Protein AF-A0A382R2P2-F1 (afdb_monomer_lite)

InterPro domains:
  IPR002078 RNA polymerase sigma factor 54 interaction domain [PF00158] (1-35)
  IPR002078 RNA polymerase sigma factor 54 interaction domain [PS50045] (1-98)
  IPR025944 Sigma-54 interaction domain, conserved site [PS00688] (82-91)
  IPR027417 P-loop containing nucleoside triphosphate hydrolase [G3DSA:3.40.50.300] (1-39)
  IPR027417 P-loop containing nucleoside triphosphate hydrolase [SSF52540] (1-102)
  IPR058031 NorR-like, AAA+ ATPase lid domain [PF25601] (41-103)

Organism: NCBI:txid408172

Foldseek 3Di:
DDDDDDDDDPDDVVVCVVVVNDDPVVCVVHVPDDDDDDFCLVVLVCLVVLLQVLQCVLCVVVVADRADDDPVNSVVSSPDRPPVGSVVSNVLSNVLNVVDPRPHSDDDPPPSPDDDDDDDDDDDDDDDDDDD

Secondary structure (DSSP, 8-state):
---------SS-HHHHHHTTSS-HHHHHHHTTS------GGG-GGGHHHHHHHHHHHHHHHTTSPPPPPPHHHHHHHHH---TTHHHHHHHHHHHHHHT--SS-S-S-TTSS-----S--------------

Sequence (132 aa):
VDVRVVAATNVDLESRIGAGDFRQDLYFRLARFTVNIPPIRERKGDIPLLARHYLQMFAAEMGREAPQLGSEILQELSTYSFPGNVRELKNIIERALIESDGRSTCTSSRRCRRRPTSRLRAPRALLRPTFR

Radius of gyration: 21.39 Å; chains: 1; bounding box: 56×33×63 Å

pLDDT: mean 75.87, std 21.93, range [27.72, 93.44]

Structure (mmCIF, N/CA/C/O backbone):
data_AF-A0A382R2P2-F1
#
_entry.id   AF-A0A382R2P2-F1
#
loop_
_atom_site.group_PDB
_atom_site.id
_atom_site.type_symbol
_atom_site.label_atom_id
_atom_site.label_alt_id
_atom_site.label_comp_id
_atom_site.label_asym_id
_atom_site.label_entity_id
_atom_site.label_seq_id
_atom_site.pdbx_PDB_ins_code
_atom_site.Cartn_x
_atom_site.Cartn_y
_atom_site.Cartn_z
_atom_site.occupancy
_atom_site.B_iso_or_equiv
_atom_site.auth_seq_id
_atom_site.auth_comp_id
_atom_site.auth_asym_id
_atom_site.auth_atom_id
_atom_site.pdbx_PDB_model_num
ATOM 1 N N . VAL A 1 1 ? -34.062 -8.745 -2.149 1.00 67.19 1 VAL A N 1
ATOM 2 C CA . VAL A 1 1 ? -32.758 -8.339 -2.720 1.00 67.19 1 VAL A CA 1
ATOM 3 C C . VAL A 1 1 ? -31.726 -8.532 -1.631 1.00 67.19 1 VAL A C 1
ATOM 5 O O . VAL A 1 1 ? -31.953 -8.031 -0.538 1.00 67.19 1 VAL A O 1
ATOM 8 N N . ASP A 1 2 ? -30.683 -9.309 -1.897 1.00 88.62 2 ASP A N 1
ATOM 9 C CA . ASP A 1 2 ? -29.600 -9.584 -0.949 1.00 88.62 2 ASP A CA 1
ATOM 10 C C . ASP A 1 2 ? -28.393 -8.704 -1.306 1.00 88.62 2 ASP A C 1
ATOM 12 O O . ASP A 1 2 ? -28.011 -8.634 -2.476 1.00 88.62 2 ASP A O 1
ATOM 16 N N . VAL A 1 3 ? -27.859 -7.961 -0.334 1.00 92.75 3 VAL A N 1
ATOM 17 C CA . VAL A 1 3 ? -26.815 -6.948 -0.555 1.00 92.75 3 VAL A CA 1
ATOM 18 C C . VAL A 1 3 ? -25.735 -7.075 0.509 1.00 92.75 3 VAL A C 1
ATOM 20 O O . VAL A 1 3 ? -26.008 -6.999 1.706 1.00 92.75 3 VAL A O 1
ATOM 23 N N . ARG A 1 4 ? -24.479 -7.176 0.064 1.00 91.06 4 ARG A N 1
ATOM 24 C CA . ARG A 1 4 ? -23.296 -7.132 0.927 1.00 91.06 4 ARG A CA 1
ATOM 25 C C . ARG A 1 4 ? -22.646 -5.754 0.860 1.00 91.06 4 ARG A C 1
ATOM 27 O O . ARG A 1 4 ? -22.287 -5.289 -0.218 1.00 91.06 4 ARG A O 1
ATOM 34 N N . VAL A 1 5 ? -22.460 -5.124 2.018 1.00 89.31 5 VAL A N 1
ATOM 35 C CA . VAL A 1 5 ? -21.833 -3.799 2.138 1.00 89.31 5 VAL A CA 1
ATOM 36 C C . VAL A 1 5 ? -20.380 -3.951 2.586 1.00 89.31 5 VAL A C 1
ATOM 38 O O . VAL A 1 5 ? -20.095 -4.676 3.537 1.00 89.31 5 VAL A O 1
ATOM 41 N N . VAL A 1 6 ? -19.464 -3.256 1.908 1.00 91.75 6 VAL A N 1
ATOM 42 C CA . VAL A 1 6 ? -18.049 -3.129 2.289 1.00 91.75 6 VAL A CA 1
ATOM 43 C C . VAL A 1 6 ? -17.706 -1.642 2.321 1.00 91.75 6 VAL A C 1
ATOM 45 O O . VAL A 1 6 ? -17.977 -0.930 1.358 1.00 91.75 6 VAL A O 1
ATOM 48 N N . ALA A 1 7 ? -17.120 -1.177 3.424 1.00 91.50 7 ALA A N 1
ATOM 49 C CA . ALA A 1 7 ? -16.695 0.208 3.611 1.00 91.50 7 ALA A CA 1
ATOM 50 C C . ALA A 1 7 ? -15.197 0.261 3.940 1.00 91.50 7 ALA A C 1
ATOM 52 O O . ALA A 1 7 ? -14.660 -0.656 4.560 1.00 91.50 7 ALA A O 1
ATOM 53 N N . ALA A 1 8 ? -14.524 1.336 3.533 1.00 92.31 8 ALA A N 1
ATOM 54 C CA . ALA A 1 8 ? -13.118 1.585 3.834 1.00 92.31 8 ALA A CA 1
ATOM 55 C C . ALA A 1 8 ? -12.915 3.070 4.150 1.00 92.31 8 ALA A C 1
ATOM 57 O O . ALA A 1 8 ? -13.509 3.932 3.504 1.00 92.31 8 ALA A O 1
ATOM 58 N N . THR A 1 9 ? -12.066 3.364 5.130 1.00 90.56 9 THR A N 1
ATOM 59 C CA . THR A 1 9 ? -11.738 4.725 5.569 1.00 90.56 9 THR A CA 1
ATOM 60 C C . THR A 1 9 ? -10.240 4.832 5.836 1.00 90.56 9 THR A C 1
ATOM 62 O O . THR A 1 9 ? -9.610 3.869 6.267 1.00 90.56 9 THR A O 1
ATOM 65 N N . ASN A 1 10 ? -9.662 6.000 5.563 1.00 88.94 10 ASN A N 1
ATOM 66 C CA . ASN A 1 10 ? -8.304 6.368 5.976 1.00 88.94 10 ASN A CA 1
ATOM 67 C C . ASN A 1 10 ? -8.293 7.292 7.205 1.00 88.94 10 ASN A C 1
ATOM 69 O O . ASN A 1 10 ? -7.219 7.636 7.692 1.00 88.94 10 ASN A O 1
ATOM 73 N N . VAL A 1 11 ? -9.467 7.738 7.654 1.00 86.88 11 VAL A N 1
ATOM 74 C CA . VAL A 1 11 ? -9.642 8.607 8.817 1.00 86.88 11 VAL A CA 1
ATOM 75 C C . VAL A 1 11 ? -10.104 7.758 9.990 1.00 86.88 11 VAL A C 1
ATOM 77 O O . VAL A 1 11 ? -10.922 6.851 9.812 1.00 86.88 11 VAL A O 1
ATOM 80 N N . ASP A 1 12 ? -9.608 8.088 11.178 1.00 88.69 12 ASP A N 1
ATOM 81 C CA . ASP A 1 12 ? -10.113 7.528 12.424 1.00 88.69 12 ASP A CA 1
ATOM 82 C C . ASP A 1 12 ? -11.567 7.971 12.660 1.00 88.69 12 ASP A C 1
ATOM 84 O O . ASP A 1 12 ? -11.853 9.153 12.880 1.00 88.69 12 ASP A O 1
ATOM 88 N N . LEU A 1 13 ? -12.492 7.015 12.564 1.00 89.44 13 LEU A N 1
ATOM 89 C CA . LEU A 1 13 ? -13.919 7.272 12.726 1.00 89.44 13 LEU A CA 1
ATOM 90 C C . LEU A 1 13 ? -14.292 7.516 14.187 1.00 89.44 13 LEU A C 1
ATOM 92 O O . LEU A 1 13 ? -15.231 8.266 14.429 1.00 89.44 13 LEU A O 1
ATOM 96 N N . GLU A 1 14 ? -13.566 6.954 15.154 1.00 87.19 14 GLU A N 1
ATOM 97 C CA . GLU A 1 14 ? -13.881 7.134 16.576 1.00 87.19 14 GLU A CA 1
ATOM 98 C C . GLU A 1 14 ? -13.646 8.584 17.002 1.00 87.19 14 GLU A C 1
ATOM 100 O O . GLU A 1 14 ? -14.535 9.217 17.578 1.00 87.19 14 GLU A O 1
ATOM 105 N N . SER A 1 15 ? -12.509 9.162 16.601 1.00 90.56 15 SER A N 1
ATOM 106 C CA . SER A 1 15 ? -12.240 10.592 16.777 1.00 90.56 15 SER A CA 1
ATOM 107 C C . SER A 1 15 ? -13.299 11.477 16.101 1.00 90.56 15 SER A C 1
ATOM 109 O O . SER A 1 15 ? -13.745 12.468 16.685 1.00 90.56 15 SER A O 1
ATOM 111 N N . ARG A 1 16 ? -13.764 11.107 14.899 1.00 89.31 16 ARG A N 1
ATOM 112 C CA . ARG A 1 16 ? -14.797 11.864 14.165 1.00 89.31 16 ARG A CA 1
ATOM 113 C C . ARG A 1 16 ? -16.182 11.777 14.798 1.00 89.31 16 ARG A C 1
ATOM 115 O O . ARG A 1 16 ? -16.930 12.748 14.728 1.00 89.31 16 ARG A O 1
ATOM 122 N N . ILE A 1 17 ? -16.517 10.657 15.436 1.00 91.12 17 ILE A N 1
ATOM 123 C CA . ILE A 1 17 ? -17.746 10.527 16.232 1.00 91.12 17 ILE A CA 1
ATOM 124 C C . ILE A 1 17 ? -17.671 11.455 17.445 1.00 91.12 17 ILE A C 1
ATOM 126 O O . ILE A 1 17 ? -18.626 12.179 17.710 1.00 91.12 17 ILE A O 1
ATOM 130 N N . GLY A 1 18 ? -16.523 11.494 18.134 1.00 89.50 18 GLY A N 1
ATOM 131 C CA . GLY A 1 18 ? -16.297 12.406 19.260 1.00 89.50 18 GLY A CA 1
ATOM 132 C C . GLY A 1 18 ? -16.413 13.889 18.882 1.00 89.50 18 GLY A C 1
ATOM 133 O O . GLY A 1 18 ? -16.881 14.690 19.684 1.00 89.50 18 GLY A O 1
ATOM 134 N N . ALA A 1 19 ? -16.046 14.245 17.648 1.00 92.44 19 ALA A N 1
ATOM 135 C CA . ALA A 1 19 ? -16.190 15.596 17.102 1.00 92.44 19 ALA A CA 1
ATOM 136 C C . ALA A 1 19 ? -17.608 15.928 16.584 1.00 92.44 19 ALA A C 1
ATOM 138 O O . ALA A 1 19 ? -17.864 17.073 16.224 1.00 92.44 19 ALA A O 1
ATOM 139 N N . GLY A 1 20 ? -18.524 14.953 16.520 1.00 89.62 20 GLY A N 1
ATOM 140 C CA . GLY A 1 20 ? -19.867 15.126 15.949 1.00 89.62 20 GLY A CA 1
ATOM 141 C C . GLY A 1 20 ? -19.926 15.107 14.413 1.00 89.62 20 GLY A C 1
ATOM 142 O O . GLY A 1 20 ? -21.008 15.231 13.843 1.00 89.62 20 GLY A O 1
ATOM 143 N N . ASP A 1 21 ? -18.791 14.896 13.740 1.00 91.31 21 ASP A N 1
ATOM 144 C CA . ASP A 1 21 ? -18.674 14.844 12.275 1.00 91.31 21 ASP A CA 1
ATOM 145 C C . ASP A 1 21 ? -19.182 13.520 11.682 1.00 91.31 21 ASP A C 1
ATOM 147 O O . ASP A 1 21 ? -19.382 13.406 10.469 1.00 91.31 21 ASP A O 1
ATOM 151 N N . PHE A 1 22 ? -19.346 12.486 12.513 1.00 90.50 22 PHE A N 1
ATOM 152 C CA . PHE A 1 22 ? -19.764 11.164 12.064 1.00 90.50 22 PHE A CA 1
ATOM 153 C C . PHE A 1 22 ? -20.854 10.561 12.940 1.00 90.50 22 PHE A C 1
ATOM 155 O O . PHE A 1 22 ? -20.831 10.627 14.168 1.00 90.50 22 PHE A O 1
ATOM 162 N N . ARG A 1 23 ? -21.816 9.917 12.276 1.00 93.06 23 ARG A N 1
ATOM 163 C CA . ARG A 1 23 ? -22.961 9.293 12.927 1.00 93.06 23 ARG A CA 1
ATOM 164 C C . ARG A 1 23 ? -22.565 8.001 13.637 1.00 93.06 23 ARG A C 1
ATOM 166 O O . ARG A 1 23 ? -22.147 7.025 13.012 1.00 93.06 23 ARG A O 1
ATOM 173 N N . GLN A 1 24 ? -22.780 7.984 14.947 1.00 90.69 24 GLN A N 1
ATOM 174 C CA . GLN A 1 24 ? -22.454 6.852 15.810 1.00 90.69 24 GLN A CA 1
ATOM 175 C C . GLN A 1 24 ? -23.251 5.579 15.462 1.00 90.69 24 GLN A C 1
ATOM 177 O O . GLN A 1 24 ? -22.706 4.477 15.481 1.00 90.69 24 GLN A O 1
ATOM 182 N N . ASP A 1 25 ? -24.526 5.715 15.089 1.00 91.75 25 ASP A N 1
ATOM 183 C CA . ASP A 1 25 ? -25.388 4.583 14.727 1.00 91.75 25 ASP A CA 1
ATOM 184 C C . ASP A 1 25 ? -24.906 3.848 13.466 1.00 91.75 25 ASP A C 1
ATOM 186 O O . ASP A 1 25 ? -24.964 2.618 13.393 1.00 91.75 25 ASP A O 1
ATOM 190 N N . LEU A 1 26 ? -24.382 4.590 12.488 1.00 90.19 26 LEU A N 1
ATOM 191 C CA . LEU A 1 26 ? -23.787 4.031 11.280 1.00 90.19 26 LEU A CA 1
ATOM 192 C C . LEU A 1 26 ? -22.462 3.326 11.581 1.00 90.19 26 LEU A C 1
ATOM 194 O O . LEU A 1 26 ? -22.232 2.231 11.063 1.00 90.19 26 LEU A O 1
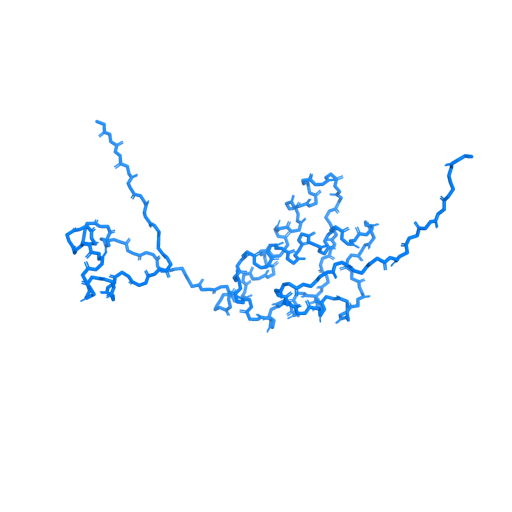ATOM 198 N N . TYR A 1 27 ? -21.619 3.915 12.436 1.00 89.94 27 TYR A N 1
ATOM 199 C CA . TYR A 1 27 ? -20.349 3.309 12.841 1.00 89.94 27 TYR A CA 1
ATOM 200 C C . TYR A 1 27 ? -20.560 1.912 13.419 1.00 89.94 27 TYR A C 1
ATOM 202 O O . TYR A 1 27 ? -19.979 0.956 12.918 1.00 89.94 27 TYR A O 1
ATOM 210 N N . PHE A 1 28 ? -21.466 1.760 14.387 1.00 89.44 28 PHE A N 1
ATOM 211 C CA . PHE A 1 28 ? -21.709 0.463 15.024 1.00 89.44 28 PHE A CA 1
ATOM 212 C C . PHE A 1 28 ? -22.305 -0.594 14.084 1.00 89.44 28 PHE A C 1
ATOM 214 O O . PHE A 1 28 ? -22.122 -1.790 14.312 1.00 89.44 28 PHE A O 1
ATOM 221 N N . ARG A 1 29 ? -22.990 -0.188 13.006 1.00 90.44 29 ARG A N 1
ATOM 222 C CA . ARG A 1 29 ? -23.475 -1.123 11.976 1.00 90.44 29 ARG A CA 1
ATOM 223 C C . ARG A 1 29 ? -22.360 -1.585 11.041 1.00 90.44 29 ARG A C 1
ATOM 225 O O . ARG A 1 29 ? -22.367 -2.742 10.629 1.00 90.44 29 ARG A O 1
ATOM 232 N N . LEU A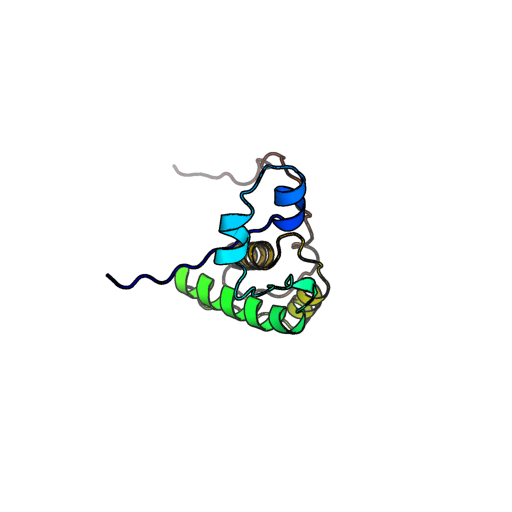 1 30 ? -21.426 -0.695 10.704 1.00 88.88 30 LEU A N 1
ATOM 233 C CA . LEU A 1 30 ? -20.309 -0.990 9.802 1.00 88.88 30 LEU A CA 1
ATOM 234 C C . LEU A 1 30 ? -19.157 -1.711 10.515 1.00 88.88 30 LEU A C 1
ATOM 236 O O . LEU A 1 30 ? -18.610 -2.671 9.981 1.00 88.88 30 LEU A O 1
ATOM 240 N N . ALA A 1 31 ? -18.819 -1.292 11.733 1.00 85.06 31 ALA A N 1
ATOM 241 C CA . ALA A 1 31 ? -17.660 -1.754 12.499 1.00 85.06 31 ALA A CA 1
ATOM 242 C C . ALA A 1 31 ? -17.859 -3.125 13.173 1.00 85.06 31 ALA A C 1
ATOM 244 O O . ALA A 1 31 ? -17.124 -3.485 14.089 1.00 85.06 31 ALA A O 1
ATOM 245 N N . ARG A 1 32 ? -18.843 -3.922 12.729 1.00 85.62 32 ARG A N 1
ATOM 246 C CA . ARG A 1 32 ? -19.078 -5.272 13.270 1.00 85.62 32 ARG A CA 1
ATOM 247 C C . ARG A 1 32 ? -17.902 -6.214 13.002 1.00 85.62 32 ARG A C 1
ATOM 249 O O . ARG A 1 32 ? -17.667 -7.133 13.780 1.00 85.62 32 ARG A O 1
ATOM 256 N N . PHE A 1 33 ? -17.180 -5.992 11.906 1.00 87.06 33 PHE A N 1
ATOM 257 C CA . PHE A 1 33 ? -15.937 -6.687 11.598 1.00 87.06 33 PHE A CA 1
ATOM 258 C C . PHE A 1 33 ? -14.972 -5.728 10.902 1.00 87.06 33 PHE A C 1
ATOM 260 O O . PHE A 1 33 ? -15.167 -5.371 9.740 1.00 87.06 33 PHE A O 1
ATOM 267 N N . THR A 1 34 ? -13.932 -5.312 11.622 1.00 88.00 34 THR A N 1
ATOM 268 C CA . THR A 1 34 ? -12.934 -4.364 11.122 1.00 88.00 34 THR A CA 1
ATOM 269 C C . THR A 1 34 ? -11.663 -5.106 10.736 1.00 88.00 34 THR A C 1
ATOM 271 O O . THR A 1 34 ? -11.075 -5.816 11.549 1.00 88.00 34 THR A O 1
ATOM 274 N N . VAL A 1 35 ? -11.214 -4.914 9.496 1.00 91.06 35 VAL A N 1
ATOM 275 C CA . VAL A 1 35 ? -9.918 -5.414 9.025 1.00 91.06 35 VAL A CA 1
ATOM 276 C C . VAL A 1 35 ? -8.944 -4.248 8.997 1.00 91.06 35 VAL A C 1
ATOM 278 O O . VAL A 1 35 ? -9.063 -3.359 8.155 1.00 91.06 35 VAL A O 1
ATOM 281 N N . ASN A 1 36 ? -7.978 -4.252 9.915 1.00 89.31 36 ASN A N 1
ATOM 282 C CA . ASN A 1 36 ? -6.912 -3.261 9.898 1.00 89.31 36 ASN A CA 1
ATOM 283 C C . ASN A 1 36 ? -5.850 -3.656 8.865 1.00 89.31 36 ASN A C 1
ATOM 285 O O . ASN A 1 36 ? -5.304 -4.760 8.918 1.00 89.31 36 ASN A O 1
ATOM 289 N N . ILE A 1 37 ? -5.557 -2.758 7.926 1.00 89.75 37 ILE A N 1
ATOM 290 C CA . ILE A 1 37 ? -4.557 -2.990 6.882 1.00 89.75 37 ILE A CA 1
ATOM 291 C C . ILE A 1 37 ? -3.282 -2.248 7.289 1.00 89.75 37 ILE A C 1
ATOM 293 O O . ILE A 1 37 ? -3.252 -1.018 7.196 1.00 89.75 37 ILE A O 1
ATOM 297 N N . PRO A 1 38 ? -2.222 -2.956 7.722 1.00 89.69 38 PRO A N 1
ATOM 298 C CA . PRO A 1 38 ? -0.981 -2.299 8.095 1.00 89.69 38 PRO A CA 1
ATOM 299 C C . PRO A 1 38 ? -0.302 -1.687 6.859 1.00 89.69 38 PRO A C 1
ATOM 301 O O . PRO A 1 38 ? -0.420 -2.216 5.744 1.00 89.69 38 PRO A O 1
ATOM 304 N N . PRO A 1 39 ? 0.442 -0.584 7.036 1.00 90.31 39 PRO A N 1
ATOM 305 C CA . PRO A 1 39 ? 1.236 0.003 5.970 1.00 90.31 39 PRO A CA 1
ATOM 306 C C . PRO A 1 39 ? 2.324 -0.967 5.490 1.00 90.31 39 PRO A C 1
ATOM 308 O O . PRO A 1 39 ? 2.825 -1.809 6.237 1.00 90.31 39 PRO A O 1
ATOM 311 N N . ILE A 1 40 ? 2.762 -0.807 4.240 1.00 89.81 40 ILE A N 1
ATOM 312 C CA . ILE A 1 40 ? 3.735 -1.724 3.615 1.00 89.81 40 ILE A CA 1
ATOM 313 C C . ILE A 1 40 ? 5.082 -1.754 4.361 1.00 89.81 40 ILE A C 1
ATOM 315 O O . ILE A 1 40 ? 5.780 -2.763 4.362 1.00 89.81 40 ILE A O 1
ATOM 319 N N . ARG A 1 41 ? 5.423 -0.668 5.066 1.00 85.12 41 ARG A N 1
ATOM 320 C CA . ARG A 1 41 ? 6.638 -0.547 5.887 1.00 85.12 41 ARG A CA 1
ATOM 321 C C . ARG A 1 41 ? 6.691 -1.522 7.069 1.00 85.12 41 ARG A C 1
ATOM 323 O O . ARG A 1 41 ? 7.782 -1.854 7.521 1.00 85.12 41 ARG A O 1
ATOM 330 N N . GLU A 1 42 ? 5.533 -1.952 7.569 1.00 88.75 42 GLU A N 1
ATOM 331 C CA . GLU A 1 42 ? 5.408 -2.964 8.630 1.00 88.75 42 GLU A CA 1
ATOM 332 C C . GLU A 1 42 ? 5.439 -4.383 8.042 1.00 88.75 42 GLU A C 1
ATOM 334 O O . GLU A 1 42 ? 5.726 -5.349 8.741 1.00 88.75 42 GLU A O 1
ATOM 339 N N . ARG A 1 43 ? 5.234 -4.502 6.724 1.00 89.56 43 ARG A N 1
ATOM 340 C CA . ARG A 1 43 ? 5.201 -5.747 5.952 1.00 89.56 43 ARG A CA 1
ATOM 341 C C . ARG A 1 43 ? 6.350 -5.820 4.945 1.00 89.56 43 ARG A C 1
ATOM 343 O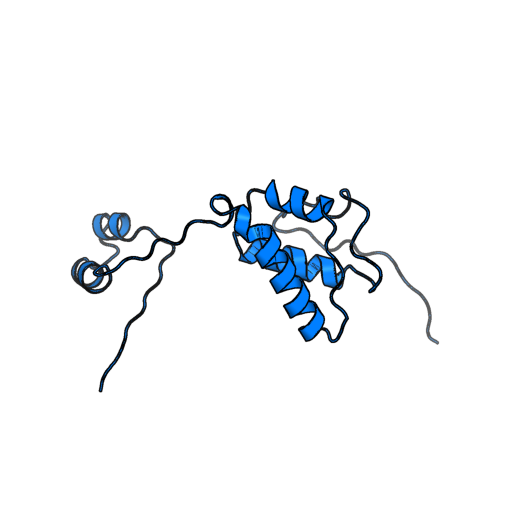 O . ARG A 1 43 ? 6.156 -6.064 3.755 1.00 89.56 43 ARG A O 1
ATOM 350 N N . LYS A 1 44 ? 7.583 -5.618 5.421 1.00 84.06 44 LYS A N 1
ATOM 351 C CA . LYS A 1 44 ? 8.766 -5.542 4.543 1.00 84.06 44 LYS A CA 1
ATOM 352 C C . LYS A 1 44 ? 8.999 -6.799 3.699 1.00 84.06 44 LYS A C 1
ATOM 354 O O . LYS A 1 44 ? 9.503 -6.688 2.587 1.00 84.06 44 LYS A O 1
ATOM 359 N N . GLY A 1 45 ? 8.595 -7.970 4.198 1.00 87.12 45 GLY A N 1
ATOM 360 C CA . GLY A 1 45 ? 8.691 -9.238 3.466 1.00 87.12 45 GLY A CA 1
ATOM 361 C C . GLY A 1 45 ? 7.865 -9.282 2.176 1.00 87.12 45 GLY A C 1
ATOM 362 O O . GLY A 1 45 ? 8.216 -10.019 1.260 1.00 87.12 45 GLY A O 1
ATOM 363 N N . ASP A 1 46 ? 6.828 -8.449 2.059 1.00 90.88 46 ASP A N 1
ATOM 364 C CA . ASP A 1 46 ? 5.965 -8.410 0.876 1.00 90.88 46 ASP A CA 1
ATOM 365 C C . ASP A 1 46 ? 6.494 -7.480 -0.222 1.00 90.88 46 ASP A C 1
ATOM 367 O O . ASP A 1 46 ? 6.078 -7.589 -1.375 1.00 90.88 46 ASP A O 1
ATOM 371 N N . ILE A 1 47 ? 7.434 -6.581 0.099 1.00 90.69 47 ILE A N 1
ATOM 372 C CA . ILE A 1 47 ? 7.976 -5.598 -0.852 1.00 90.69 47 ILE A CA 1
ATOM 373 C C . ILE A 1 47 ? 8.601 -6.287 -2.077 1.00 90.69 47 ILE A C 1
ATOM 375 O O . ILE A 1 47 ? 8.246 -5.905 -3.195 1.00 90.69 47 ILE A O 1
ATOM 379 N N . PRO A 1 48 ? 9.469 -7.314 -1.940 1.00 90.50 48 PRO A N 1
ATOM 380 C CA . PRO A 1 48 ? 10.058 -7.978 -3.101 1.00 90.50 48 PRO A CA 1
ATOM 381 C C . PRO A 1 48 ? 9.024 -8.693 -3.973 1.00 90.50 48 PRO A C 1
ATOM 383 O O . PRO A 1 48 ? 9.142 -8.685 -5.198 1.00 90.50 48 PRO A O 1
ATOM 386 N N . LEU A 1 49 ? 8.006 -9.296 -3.351 1.00 91.44 49 LEU A N 1
ATOM 387 C CA . LEU A 1 49 ? 6.936 -10.000 -4.055 1.00 91.44 49 LEU A CA 1
ATOM 388 C C . LEU A 1 49 ? 6.084 -9.015 -4.865 1.00 91.44 49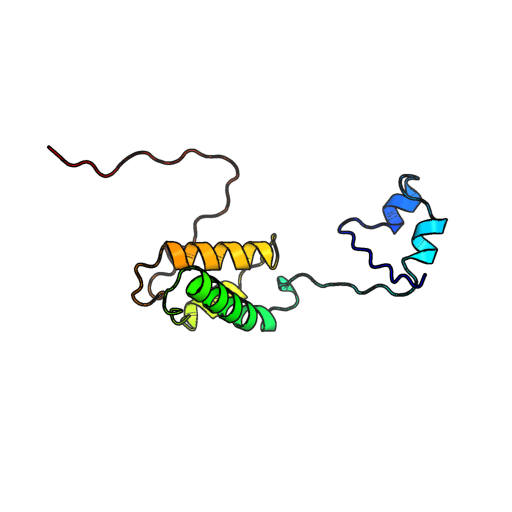 LEU A C 1
ATOM 390 O O . LEU A 1 49 ? 5.868 -9.213 -6.060 1.00 91.44 49 LEU A O 1
ATOM 394 N N . LEU A 1 50 ? 5.668 -7.916 -4.231 1.00 92.69 50 LEU A N 1
ATOM 395 C CA . LEU A 1 50 ? 4.889 -6.856 -4.868 1.00 92.69 50 LEU A CA 1
ATOM 396 C C . LEU A 1 50 ? 5.674 -6.167 -5.987 1.00 92.69 50 LEU A C 1
ATOM 398 O O . LEU A 1 50 ? 5.123 -5.931 -7.058 1.00 92.69 50 LEU A O 1
ATOM 402 N N . ALA A 1 51 ? 6.963 -5.889 -5.779 1.00 91.00 51 ALA A N 1
ATOM 403 C CA . ALA A 1 51 ? 7.812 -5.269 -6.793 1.00 91.00 51 ALA A CA 1
ATOM 404 C C . ALA A 1 51 ? 7.914 -6.134 -8.059 1.00 91.00 51 ALA A C 1
ATOM 406 O O . ALA A 1 51 ? 7.748 -5.626 -9.167 1.00 91.00 51 ALA A O 1
ATOM 407 N N . ARG A 1 52 ? 8.127 -7.448 -7.898 1.00 90.62 52 ARG A N 1
ATOM 408 C CA . ARG A 1 52 ? 8.159 -8.402 -9.020 1.00 90.62 52 ARG A CA 1
ATOM 409 C C . ARG A 1 52 ? 6.811 -8.486 -9.730 1.00 90.62 52 ARG A C 1
ATOM 411 O O . ARG A 1 52 ? 6.775 -8.463 -10.956 1.00 90.62 52 ARG A O 1
ATOM 418 N N . HIS A 1 53 ? 5.719 -8.544 -8.967 1.00 93.44 53 HIS A N 1
ATOM 419 C CA . HIS A 1 53 ? 4.371 -8.607 -9.523 1.00 93.44 53 HIS A CA 1
ATOM 420 C C . HIS A 1 53 ? 4.035 -7.366 -10.361 1.00 93.44 53 HIS A C 1
ATOM 422 O O . HIS A 1 53 ? 3.599 -7.500 -11.501 1.00 93.44 53 HIS A O 1
ATOM 428 N N . TYR A 1 54 ? 4.291 -6.161 -9.839 1.00 92.81 54 TYR A N 1
ATOM 429 C CA . TYR A 1 54 ? 4.044 -4.927 -10.588 1.00 92.81 54 TYR A CA 1
ATOM 430 C C . TYR A 1 54 ? 4.919 -4.818 -11.828 1.00 92.81 54 TYR A C 1
ATOM 432 O O . TYR A 1 54 ? 4.437 -4.401 -12.874 1.00 92.81 54 TYR A O 1
ATOM 440 N N . LEU A 1 55 ? 6.180 -5.236 -11.744 1.00 90.69 55 LEU A N 1
ATOM 441 C CA . LEU A 1 55 ? 7.066 -5.215 -12.900 1.00 90.69 55 LEU A CA 1
ATOM 442 C C . LEU A 1 55 ? 6.551 -6.111 -14.032 1.00 90.69 55 LEU A C 1
ATOM 444 O O . LEU A 1 55 ? 6.536 -5.690 -15.183 1.00 90.69 55 LEU A O 1
ATOM 448 N N . GLN A 1 56 ? 6.097 -7.322 -13.700 1.00 91.38 56 GLN A N 1
ATOM 449 C CA . GLN A 1 56 ? 5.498 -8.242 -14.668 1.00 91.38 56 GLN A CA 1
ATOM 450 C C . GLN A 1 56 ? 4.200 -7.688 -15.258 1.00 91.38 56 GLN A C 1
ATOM 452 O O . GLN A 1 56 ? 4.022 -7.726 -16.472 1.00 91.38 56 GLN A O 1
ATOM 457 N N . MET A 1 57 ? 3.323 -7.143 -14.409 1.00 93.25 57 MET A N 1
ATOM 458 C CA . MET A 1 57 ? 2.066 -6.518 -14.824 1.00 93.25 57 MET A CA 1
ATOM 459 C C . MET A 1 57 ? 2.316 -5.393 -15.833 1.00 93.25 57 MET A C 1
ATOM 461 O O . MET A 1 57 ? 1.768 -5.417 -16.929 1.00 93.25 57 MET A O 1
ATOM 465 N N . PHE A 1 58 ? 3.204 -4.454 -15.508 1.00 91.62 58 PHE A N 1
ATOM 466 C CA . PHE A 1 58 ? 3.488 -3.315 -16.376 1.00 91.62 58 PHE A CA 1
ATOM 467 C C . PHE A 1 58 ? 4.250 -3.687 -17.646 1.00 91.62 58 PHE A C 1
ATOM 469 O O . PHE A 1 58 ? 4.013 -3.096 -18.697 1.00 91.62 58 PHE A O 1
ATOM 476 N N . ALA A 1 59 ? 5.158 -4.662 -17.579 1.00 88.94 59 ALA A N 1
ATOM 477 C CA . ALA A 1 59 ? 5.849 -5.151 -18.768 1.00 88.94 59 ALA A CA 1
ATOM 478 C C . ALA A 1 59 ? 4.859 -5.782 -19.753 1.00 88.94 59 ALA A C 1
ATOM 480 O O . ALA A 1 59 ? 4.903 -5.461 -20.941 1.00 88.94 59 ALA A O 1
ATOM 481 N N . ALA A 1 60 ? 3.910 -6.578 -19.250 1.00 90.94 60 ALA A N 1
ATOM 482 C CA . ALA A 1 60 ? 2.830 -7.133 -20.057 1.00 90.94 60 ALA A CA 1
ATOM 483 C C . ALA A 1 60 ? 1.932 -6.035 -20.655 1.00 90.94 60 ALA A C 1
ATOM 485 O O . ALA A 1 60 ? 1.654 -6.070 -21.851 1.00 90.94 60 ALA A O 1
ATOM 486 N N . GLU A 1 61 ? 1.540 -5.027 -19.866 1.00 91.00 61 GLU A N 1
ATOM 487 C CA . GLU A 1 61 ? 0.749 -3.879 -20.344 1.00 91.00 61 GLU A CA 1
ATOM 488 C C . GLU A 1 61 ? 1.470 -3.071 -21.439 1.00 91.00 61 GLU A C 1
ATOM 490 O O . GLU A 1 61 ? 0.829 -2.567 -22.359 1.00 91.00 61 GLU A O 1
ATOM 495 N N . MET A 1 62 ? 2.803 -2.980 -21.383 1.00 87.94 62 MET A N 1
ATOM 496 C CA . MET A 1 62 ? 3.629 -2.304 -22.393 1.00 87.94 62 MET A CA 1
ATOM 497 C C . MET A 1 62 ? 4.051 -3.201 -23.568 1.00 87.94 62 MET A C 1
ATOM 499 O O . MET A 1 62 ? 4.746 -2.722 -24.467 1.00 87.94 62 MET A O 1
ATOM 503 N N . GLY A 1 63 ? 3.678 -4.485 -23.571 1.00 86.06 63 GLY A N 1
ATOM 504 C CA . GLY A 1 63 ? 4.100 -5.444 -24.596 1.00 86.06 63 GLY A CA 1
ATOM 505 C C . GLY A 1 63 ? 5.614 -5.691 -24.619 1.00 86.06 63 GLY A C 1
ATOM 506 O O . GLY A 1 63 ? 6.189 -5.904 -25.685 1.00 86.06 63 GLY A O 1
ATOM 507 N N . ARG A 1 64 ? 6.277 -5.613 -23.460 1.00 83.56 64 ARG A N 1
ATOM 508 C CA . ARG A 1 64 ? 7.723 -5.820 -23.290 1.00 83.56 64 ARG A CA 1
ATOM 509 C C . ARG A 1 64 ? 7.993 -7.038 -22.412 1.00 83.56 64 ARG A C 1
ATOM 511 O O . ARG A 1 64 ? 7.165 -7.428 -21.592 1.00 83.56 64 ARG A O 1
ATOM 518 N N . GLU A 1 65 ? 9.187 -7.608 -22.530 1.00 81.81 65 GLU A N 1
ATOM 519 C CA . GLU A 1 65 ? 9.652 -8.590 -21.552 1.00 81.81 65 GLU A CA 1
ATOM 520 C C . GLU A 1 65 ? 9.941 -7.914 -20.208 1.00 81.81 65 GLU A C 1
ATOM 522 O O . GLU A 1 65 ? 10.527 -6.828 -20.148 1.00 81.81 65 GLU A O 1
ATOM 527 N N . ALA A 1 66 ? 9.521 -8.557 -19.116 1.00 80.38 66 ALA A N 1
ATOM 528 C CA . ALA A 1 66 ? 9.767 -8.052 -17.773 1.00 80.38 66 ALA A CA 1
ATOM 529 C C . ALA A 1 66 ? 11.264 -8.170 -17.442 1.00 80.38 66 ALA A C 1
ATOM 531 O O . ALA A 1 66 ? 11.793 -9.287 -17.429 1.00 80.38 66 ALA A O 1
ATOM 532 N N . PRO A 1 67 ? 11.966 -7.062 -17.147 1.00 79.50 67 PRO A N 1
ATOM 533 C CA . PRO A 1 67 ? 13.372 -7.140 -16.794 1.00 79.50 67 PRO A CA 1
ATOM 534 C C . PRO A 1 67 ? 13.543 -7.802 -15.419 1.00 79.50 67 PRO A C 1
ATOM 536 O O . PRO A 1 67 ? 12.626 -7.851 -14.600 1.00 79.50 67 PRO A O 1
ATOM 539 N N . GLN A 1 68 ? 14.733 -8.332 -15.141 1.00 80.12 68 GLN A N 1
ATOM 540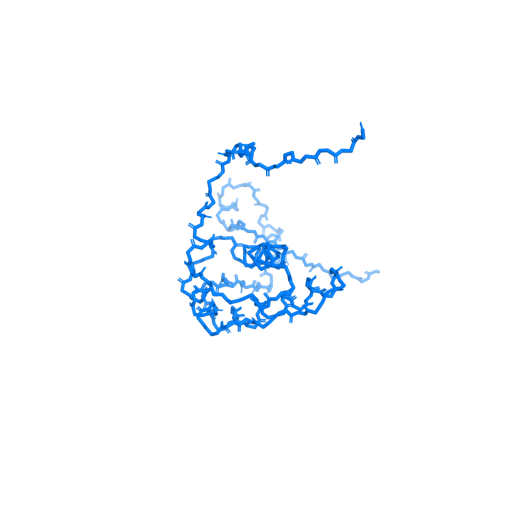 C CA . GLN A 1 68 ? 15.018 -8.914 -13.830 1.00 80.12 68 GLN A CA 1
ATOM 541 C C . GLN A 1 68 ? 15.394 -7.824 -12.817 1.00 80.12 68 GLN A C 1
ATOM 543 O O . GLN A 1 68 ? 16.219 -6.951 -13.093 1.00 80.12 68 GLN A O 1
ATOM 548 N N . LEU A 1 69 ? 14.809 -7.901 -11.617 1.00 80.81 69 LEU A N 1
ATOM 549 C CA . LEU A 1 69 ? 15.207 -7.072 -10.478 1.00 80.81 69 LEU A CA 1
ATOM 550 C C . LEU A 1 69 ? 16.420 -7.694 -9.790 1.00 80.81 69 LEU A C 1
ATOM 552 O O . LEU A 1 69 ? 16.331 -8.796 -9.246 1.00 80.81 69 LEU A O 1
ATOM 556 N N . GLY A 1 70 ? 17.530 -6.964 -9.768 1.00 80.44 70 GLY A N 1
ATOM 557 C CA . GLY A 1 70 ? 18.720 -7.347 -9.017 1.00 80.44 70 GLY A CA 1
ATOM 558 C C . GLY A 1 70 ? 18.482 -7.310 -7.511 1.00 80.44 70 GLY A C 1
ATOM 559 O O . GLY A 1 70 ? 17.666 -6.536 -7.000 1.00 80.44 70 GLY A O 1
ATOM 560 N N . SER A 1 71 ? 19.229 -8.141 -6.787 1.00 81.81 71 SER A N 1
ATOM 561 C CA . SER A 1 71 ? 19.168 -8.244 -5.325 1.00 81.81 71 SER A CA 1
ATOM 562 C C . SER A 1 71 ? 19.439 -6.909 -4.624 1.00 81.81 71 SER A C 1
ATOM 564 O O . SER A 1 71 ? 18.768 -6.598 -3.644 1.00 81.81 71 SER A O 1
ATOM 566 N N . GLU A 1 72 ? 20.349 -6.090 -5.156 1.00 81.38 72 GLU A N 1
ATOM 567 C CA . GLU A 1 72 ? 20.675 -4.760 -4.622 1.00 81.38 72 GLU A CA 1
ATOM 568 C C . GLU A 1 72 ? 19.466 -3.814 -4.628 1.00 81.38 72 GLU A C 1
ATOM 570 O O . GLU A 1 72 ? 19.197 -3.136 -3.638 1.00 81.38 72 GLU A O 1
ATOM 575 N N . ILE A 1 73 ? 18.680 -3.817 -5.710 1.00 83.38 73 ILE A N 1
ATOM 576 C CA . ILE A 1 73 ? 17.475 -2.984 -5.838 1.00 83.38 73 ILE A CA 1
ATOM 577 C C . ILE A 1 73 ? 16.409 -3.449 -4.845 1.00 83.38 73 ILE A C 1
ATOM 579 O O . ILE A 1 73 ? 15.763 -2.635 -4.192 1.00 83.38 73 ILE A O 1
ATOM 583 N N . LEU A 1 74 ? 16.235 -4.764 -4.693 1.00 84.50 74 LEU A N 1
ATOM 584 C CA . LEU A 1 74 ? 15.283 -5.326 -3.734 1.00 84.50 74 LEU A CA 1
ATOM 585 C C . LEU A 1 74 ? 15.657 -4.978 -2.286 1.00 84.50 74 LEU A C 1
ATOM 587 O O . LEU A 1 74 ? 14.771 -4.689 -1.477 1.00 84.50 74 LEU A O 1
ATOM 591 N N . GLN A 1 75 ? 16.952 -4.965 -1.961 1.00 85.62 75 GLN A N 1
ATOM 592 C CA . GLN A 1 75 ? 17.444 -4.516 -0.658 1.00 85.62 75 GLN A CA 1
ATOM 593 C C . GLN A 1 75 ? 17.209 -3.015 -0.451 1.00 85.62 75 GLN A C 1
ATOM 595 O O . GLN A 1 75 ? 16.713 -2.619 0.605 1.00 85.62 75 GLN A O 1
ATOM 600 N N . GLU A 1 76 ? 17.479 -2.181 -1.459 1.00 86.19 76 GLU A N 1
ATOM 601 C CA . GLU A 1 76 ? 17.220 -0.740 -1.382 1.00 86.19 76 GLU A CA 1
ATOM 602 C C . GLU A 1 76 ? 15.724 -0.454 -1.185 1.00 86.19 76 GLU A C 1
ATOM 604 O O . GLU A 1 76 ? 15.352 0.270 -0.260 1.00 86.19 76 GLU A O 1
ATOM 609 N N . LEU A 1 77 ? 14.848 -1.108 -1.954 1.00 85.88 77 LEU A N 1
ATOM 610 C CA . LEU A 1 77 ? 13.399 -1.005 -1.770 1.00 85.88 77 LEU A CA 1
ATOM 611 C C . LEU A 1 77 ? 12.985 -1.433 -0.356 1.00 85.88 77 LEU A C 1
ATOM 613 O O . LEU A 1 77 ? 12.179 -0.758 0.270 1.00 85.88 77 LEU A O 1
ATOM 617 N N . SER A 1 78 ? 13.578 -2.491 0.199 1.00 85.31 78 SER A N 1
ATOM 618 C CA . SER A 1 78 ? 13.239 -2.989 1.544 1.00 85.31 78 SER A CA 1
ATOM 619 C C . SER A 1 78 ? 13.679 -2.063 2.690 1.00 85.31 78 SER A C 1
ATOM 621 O O . SER A 1 78 ? 13.156 -2.157 3.805 1.00 85.31 78 SER A O 1
ATOM 623 N N . THR A 1 79 ? 14.636 -1.165 2.442 1.00 86.31 79 THR A N 1
ATOM 624 C CA . THR A 1 79 ? 15.092 -0.169 3.429 1.00 86.31 79 THR A CA 1
ATOM 625 C C . THR A 1 79 ? 14.301 1.140 3.366 1.00 86.31 79 THR A C 1
ATOM 627 O O . THR A 1 79 ? 14.357 1.933 4.308 1.00 86.31 79 THR A O 1
ATOM 630 N N . TYR A 1 80 ? 13.521 1.357 2.303 1.00 85.31 80 TYR A N 1
ATOM 631 C CA . TYR A 1 80 ? 12.705 2.554 2.131 1.00 85.31 80 TYR A CA 1
ATOM 632 C C . TYR A 1 80 ? 11.423 2.529 2.983 1.00 85.31 80 TYR A C 1
ATOM 634 O O . TYR A 1 80 ? 10.826 1.482 3.229 1.00 85.31 80 TYR A O 1
ATOM 642 N N . SER A 1 81 ? 10.986 3.700 3.458 1.00 80.44 81 SER A N 1
ATOM 643 C CA . SER A 1 81 ? 9.865 3.829 4.403 1.00 80.44 81 SER A CA 1
ATOM 644 C C . SER A 1 81 ? 8.477 3.874 3.754 1.00 80.44 81 SER A C 1
ATOM 646 O O . SER A 1 81 ? 7.492 3.694 4.467 1.00 80.44 81 SER A O 1
ATOM 648 N N . PHE A 1 82 ? 8.397 4.112 2.439 1.00 86.50 82 PHE A N 1
ATOM 649 C CA . PHE A 1 82 ? 7.163 4.203 1.643 1.00 86.50 82 PHE A CA 1
ATOM 650 C C . PHE A 1 82 ? 6.036 5.028 2.296 1.00 86.50 82 PHE A C 1
ATOM 652 O O . PHE A 1 82 ? 4.992 4.466 2.649 1.00 86.50 82 PHE A O 1
ATOM 659 N N . PRO A 1 83 ? 6.186 6.359 2.454 1.00 85.06 83 PRO A N 1
ATOM 660 C CA . PRO A 1 83 ? 5.096 7.217 2.930 1.00 85.06 83 PRO A CA 1
ATOM 661 C C . PRO A 1 83 ? 3.809 7.091 2.092 1.00 85.06 83 PRO A C 1
ATOM 663 O O . PRO A 1 83 ? 2.714 7.233 2.633 1.00 85.06 83 PRO A O 1
ATOM 666 N N . GLY A 1 84 ? 3.914 6.787 0.793 1.00 86.44 84 GLY A N 1
ATOM 667 C CA . GLY A 1 84 ? 2.771 6.538 -0.092 1.00 86.44 84 GLY A CA 1
ATOM 668 C C . GLY A 1 84 ? 2.313 5.074 -0.156 1.00 86.44 84 GLY A C 1
ATOM 669 O O . GLY A 1 84 ? 1.455 4.738 -0.978 1.00 86.44 84 GLY A O 1
ATOM 670 N N . ASN A 1 85 ? 2.852 4.199 0.700 1.00 90.31 85 ASN A N 1
ATOM 671 C CA . ASN A 1 85 ? 2.571 2.762 0.735 1.00 90.31 85 ASN A CA 1
ATOM 672 C C . ASN A 1 85 ? 2.721 2.100 -0.652 1.00 90.31 85 ASN A C 1
ATOM 674 O O . ASN A 1 85 ? 3.600 2.433 -1.444 1.00 90.31 85 ASN A O 1
ATOM 678 N N . VAL A 1 86 ? 1.833 1.154 -0.958 1.00 90.75 86 VAL A N 1
ATOM 679 C CA . VAL A 1 86 ? 1.804 0.382 -2.203 1.00 90.75 86 VAL A CA 1
ATOM 680 C C . VAL A 1 86 ? 1.693 1.280 -3.442 1.00 90.75 86 VAL A C 1
ATOM 682 O O . VAL A 1 86 ? 2.245 0.943 -4.485 1.00 90.75 86 VAL A O 1
ATOM 685 N N . ARG A 1 87 ? 1.029 2.443 -3.344 1.00 90.69 87 ARG A N 1
ATOM 686 C CA . ARG A 1 87 ? 0.902 3.379 -4.478 1.00 90.69 87 ARG A CA 1
ATOM 687 C C . ARG A 1 87 ? 2.256 3.939 -4.899 1.00 90.69 87 ARG A C 1
ATOM 689 O O . ARG A 1 87 ? 2.527 4.066 -6.086 1.00 90.69 87 ARG A O 1
ATOM 696 N N . GLU A 1 88 ? 3.106 4.254 -3.932 1.00 90.88 88 GLU A N 1
ATOM 697 C CA . GLU A 1 88 ? 4.450 4.751 -4.208 1.00 90.88 88 GLU A CA 1
ATOM 698 C C . GLU A 1 88 ? 5.342 3.662 -4.803 1.00 90.88 88 GLU A C 1
ATOM 700 O O . GLU A 1 88 ? 6.006 3.915 -5.804 1.00 90.88 88 GLU A O 1
ATOM 705 N N . LEU A 1 89 ? 5.290 2.439 -4.259 1.00 90.25 89 LEU A N 1
ATOM 706 C CA . LEU A 1 89 ? 5.992 1.289 -4.837 1.00 90.25 89 LEU A CA 1
ATOM 707 C C . LEU A 1 89 ? 5.587 1.070 -6.302 1.00 90.25 89 LEU A C 1
ATOM 709 O O . LEU A 1 89 ? 6.457 0.960 -7.163 1.00 90.25 89 LEU A O 1
ATOM 713 N N . LYS A 1 90 ? 4.279 1.071 -6.590 1.00 91.94 90 LYS A N 1
ATOM 714 C CA . LYS A 1 90 ? 3.739 0.942 -7.949 1.00 91.94 90 LYS A CA 1
ATOM 715 C C . LYS A 1 90 ? 4.336 2.001 -8.887 1.00 91.94 90 LYS A C 1
ATOM 717 O O . LYS A 1 90 ? 4.907 1.643 -9.913 1.00 91.94 90 LYS A O 1
ATOM 722 N N . ASN A 1 91 ? 4.282 3.276 -8.498 1.00 90.94 91 ASN A N 1
ATOM 723 C CA . ASN A 1 91 ? 4.789 4.386 -9.312 1.00 90.94 91 ASN A CA 1
ATOM 724 C C . ASN A 1 91 ? 6.307 4.312 -9.551 1.00 90.94 91 ASN A C 1
ATOM 726 O O . ASN A 1 91 ? 6.780 4.682 -10.623 1.00 90.94 91 ASN A O 1
ATOM 730 N N . ILE A 1 92 ? 7.084 3.870 -8.556 1.00 89.50 92 ILE A N 1
ATOM 731 C CA . ILE A 1 92 ? 8.540 3.709 -8.692 1.00 89.50 92 ILE A CA 1
ATOM 732 C C . ILE A 1 92 ? 8.858 2.631 -9.731 1.00 89.50 92 ILE A C 1
ATOM 734 O O . ILE A 1 92 ? 9.689 2.865 -10.607 1.00 89.50 92 ILE A O 1
ATOM 738 N N . ILE A 1 93 ? 8.190 1.477 -9.653 1.00 89.06 93 ILE A N 1
ATOM 739 C CA . ILE A 1 93 ? 8.416 0.352 -10.570 1.00 89.06 93 ILE A CA 1
ATOM 740 C C . ILE A 1 93 ? 7.968 0.696 -11.994 1.00 89.06 93 ILE A C 1
ATOM 742 O O . ILE A 1 93 ? 8.708 0.438 -12.940 1.00 89.06 93 ILE A O 1
ATOM 746 N N . GLU A 1 94 ? 6.805 1.330 -12.149 1.00 89.00 94 GLU A N 1
ATOM 747 C CA . GLU A 1 94 ? 6.298 1.787 -13.448 1.00 89.00 94 GLU A CA 1
ATOM 748 C C . GLU A 1 94 ? 7.291 2.733 -14.133 1.00 89.00 94 GLU A C 1
ATOM 750 O O . GLU A 1 94 ? 7.697 2.515 -15.275 1.00 89.00 94 GLU A O 1
ATOM 755 N N . ARG A 1 95 ? 7.759 3.752 -13.400 1.00 86.38 95 ARG A N 1
ATOM 756 C CA . ARG A 1 95 ? 8.749 4.703 -13.913 1.00 86.38 95 ARG A CA 1
ATOM 757 C C . ARG A 1 95 ? 10.078 4.039 -14.243 1.00 86.38 95 ARG A C 1
ATOM 759 O O . ARG A 1 95 ? 10.643 4.343 -15.287 1.00 86.38 95 ARG A O 1
ATOM 766 N N . ALA A 1 96 ? 10.566 3.143 -13.387 1.00 85.31 96 ALA A N 1
ATOM 767 C CA . ALA A 1 96 ? 11.808 2.417 -13.636 1.00 85.31 96 ALA A CA 1
ATOM 768 C C . ALA A 1 96 ? 11.732 1.584 -14.924 1.00 85.31 96 ALA A C 1
ATOM 770 O O . ALA A 1 96 ? 12.714 1.512 -15.657 1.00 85.31 96 ALA A O 1
ATOM 771 N N . LEU A 1 97 ? 10.569 1.000 -15.223 1.00 84.25 97 LEU A N 1
ATOM 772 C CA . LEU A 1 97 ? 10.355 0.236 -16.447 1.00 84.25 97 LEU A CA 1
ATOM 773 C C . LEU A 1 97 ? 10.283 1.135 -17.693 1.00 84.25 97 LEU A C 1
ATOM 775 O O . LEU A 1 97 ? 10.882 0.798 -18.713 1.00 84.25 97 LEU A O 1
ATOM 779 N N . ILE A 1 98 ? 9.622 2.294 -17.612 1.00 84.62 98 ILE A N 1
ATOM 780 C CA . ILE A 1 98 ? 9.577 3.281 -18.710 1.00 84.62 98 ILE A CA 1
ATOM 781 C C . ILE A 1 98 ? 10.971 3.850 -19.001 1.00 84.62 98 ILE A C 1
ATOM 783 O O . ILE A 1 98 ? 11.346 4.000 -20.160 1.00 84.62 98 ILE A O 1
ATOM 787 N N . GLU A 1 99 ? 11.742 4.150 -17.953 1.00 82.62 99 GLU A N 1
ATOM 788 C CA . GLU A 1 99 ? 13.119 4.649 -18.056 1.00 82.62 99 GLU A CA 1
ATOM 789 C C . GLU A 1 99 ? 14.106 3.559 -18.524 1.00 82.62 99 GLU A C 1
ATOM 791 O O . GLU A 1 99 ? 15.259 3.863 -18.830 1.00 82.62 99 GLU A O 1
ATOM 796 N N . SER A 1 100 ? 13.675 2.296 -18.592 1.00 72.31 100 SER A N 1
ATOM 797 C CA . SER A 1 100 ? 14.503 1.183 -19.046 1.00 72.31 100 SER A CA 1
ATOM 798 C C . SER A 1 100 ? 14.325 0.896 -20.539 1.00 72.31 100 SER A C 1
ATOM 800 O O . SER A 1 100 ? 13.243 0.537 -21.008 1.00 72.31 100 SER A O 1
ATOM 802 N N . ASP A 1 101 ? 15.418 0.988 -21.296 1.00 59.66 101 ASP A N 1
ATOM 803 C CA . ASP A 1 101 ? 15.457 0.722 -22.744 1.00 59.66 101 ASP A CA 1
ATOM 804 C C . ASP A 1 101 ? 15.494 -0.787 -23.085 1.00 59.66 101 ASP A C 1
ATOM 806 O O . ASP A 1 101 ? 16.184 -1.227 -24.005 1.00 59.66 101 ASP A O 1
ATOM 810 N N . GLY A 1 102 ? 14.783 -1.628 -22.323 1.00 53.66 102 GLY A N 1
ATOM 811 C CA . GLY A 1 102 ? 14.652 -3.070 -22.598 1.00 53.66 102 GLY A CA 1
ATOM 812 C C . GLY A 1 102 ? 15.920 -3.911 -22.382 1.00 53.66 102 GLY A C 1
ATOM 813 O O . GLY A 1 102 ? 15.908 -5.114 -22.619 1.00 53.66 102 GLY A O 1
ATOM 814 N N . ARG A 1 103 ? 17.016 -3.314 -21.901 1.00 50.72 103 ARG A N 1
ATOM 815 C CA . ARG A 1 103 ? 18.225 -4.018 -21.454 1.00 50.72 103 ARG A CA 1
ATOM 816 C C . ARG A 1 103 ? 18.367 -3.845 -19.952 1.00 50.72 103 ARG A C 1
ATOM 818 O O . ARG A 1 103 ? 18.598 -2.734 -19.494 1.00 50.72 103 ARG A O 1
ATOM 825 N N . SER A 1 104 ? 18.199 -4.949 -19.226 1.00 48.44 104 SER A N 1
ATOM 826 C CA . SER A 1 104 ? 18.605 -5.166 -17.832 1.00 48.44 104 SER A CA 1
ATOM 827 C C . SER A 1 104 ? 18.458 -3.938 -16.927 1.00 48.44 104 SER A C 1
ATOM 829 O O . SER A 1 104 ? 19.372 -3.123 -16.824 1.00 48.44 104 SER A O 1
ATOM 831 N N . THR A 1 105 ? 17.342 -3.814 -16.202 1.00 47.84 105 THR A N 1
ATOM 832 C CA . THR A 1 105 ? 17.176 -2.791 -15.152 1.00 47.84 105 THR A CA 1
ATOM 833 C C . THR A 1 105 ? 18.047 -3.094 -13.938 1.00 47.84 105 THR A C 1
ATOM 835 O O . THR A 1 105 ? 17.535 -3.367 -12.862 1.00 47.84 105 THR A O 1
ATOM 838 N N . CYS A 1 106 ? 19.365 -3.087 -14.101 1.00 43.91 106 CYS A N 1
ATOM 839 C CA . CYS A 1 106 ? 20.349 -3.090 -13.033 1.00 43.91 106 CYS A CA 1
ATOM 840 C C . CYS A 1 106 ? 21.623 -2.449 -13.573 1.00 43.91 106 CYS A C 1
ATOM 842 O O . CYS A 1 106 ? 22.244 -3.009 -14.470 1.00 43.91 106 CYS A O 1
ATOM 844 N N . THR A 1 107 ? 21.984 -1.276 -13.048 1.00 39.34 107 THR A N 1
ATOM 845 C CA . THR A 1 107 ? 23.313 -0.920 -12.500 1.00 39.34 107 THR A CA 1
ATOM 846 C C . THR A 1 107 ? 23.398 0.611 -12.411 1.00 39.34 107 THR A C 1
ATOM 848 O O . THR A 1 107 ? 23.965 1.276 -13.270 1.00 39.34 107 THR A O 1
ATOM 851 N N . SER A 1 108 ? 22.761 1.216 -11.407 1.00 39.00 108 SER A N 1
ATOM 852 C CA . SER A 1 108 ? 23.312 2.375 -10.681 1.00 39.00 108 SER A CA 1
ATOM 853 C C . SER A 1 108 ? 22.284 2.919 -9.688 1.00 39.00 108 SER A C 1
ATOM 855 O O . SER A 1 108 ? 21.372 3.678 -10.018 1.00 39.00 108 SER A O 1
ATOM 857 N N . SER A 1 109 ? 22.523 2.618 -8.418 1.00 37.19 109 SER A N 1
ATOM 858 C CA . SER A 1 109 ? 21.879 3.168 -7.216 1.00 37.19 109 SER A CA 1
ATOM 859 C C . SER A 1 109 ? 22.009 4.700 -7.050 1.00 37.19 109 SER A C 1
ATOM 861 O O . SER A 1 109 ? 21.776 5.251 -5.977 1.00 37.19 109 SER A O 1
ATOM 863 N N . ARG A 1 110 ? 22.370 5.446 -8.107 1.00 40.72 110 ARG A N 1
ATOM 864 C CA . ARG A 1 110 ? 22.505 6.915 -8.085 1.00 40.72 110 ARG A CA 1
ATOM 865 C C . ARG A 1 110 ? 21.394 7.657 -8.831 1.00 40.72 110 ARG A C 1
ATOM 867 O O . ARG A 1 110 ? 21.196 8.836 -8.547 1.00 40.72 110 ARG A O 1
ATOM 874 N N . ARG A 1 111 ? 20.648 7.014 -9.743 1.00 42.41 111 ARG A N 1
ATOM 875 C CA . ARG A 1 111 ? 19.649 7.711 -10.586 1.00 42.41 111 ARG A CA 1
ATOM 876 C C . ARG A 1 111 ? 18.211 7.669 -10.034 1.00 42.41 111 ARG A C 1
ATOM 878 O O . ARG A 1 111 ? 17.466 8.616 -10.262 1.00 42.41 111 ARG A O 1
ATOM 885 N N . CYS A 1 112 ? 17.863 6.684 -9.197 1.00 40.78 112 CYS A N 1
ATOM 886 C CA . CYS A 1 112 ? 16.552 6.609 -8.518 1.00 40.78 112 CYS A CA 1
ATOM 887 C C . CYS A 1 112 ? 16.411 7.521 -7.280 1.00 40.78 112 CYS A C 1
ATOM 889 O O . CYS A 1 112 ? 15.312 7.693 -6.759 1.00 40.78 112 CYS A O 1
ATOM 891 N N . ARG A 1 113 ? 17.491 8.168 -6.816 1.00 38.25 113 ARG A N 1
ATOM 892 C CA . ARG A 1 113 ? 17.521 8.988 -5.588 1.00 38.25 113 ARG A CA 1
ATOM 893 C C . ARG A 1 113 ? 17.062 10.445 -5.767 1.00 38.25 113 ARG A C 1
ATOM 895 O O . ARG A 1 113 ? 17.590 11.343 -5.113 1.00 38.25 113 ARG A O 1
ATOM 902 N N . ARG A 1 114 ? 16.074 10.733 -6.621 1.00 33.62 114 ARG A N 1
ATOM 903 C CA . ARG A 1 114 ? 15.430 12.062 -6.620 1.00 33.62 114 ARG A CA 1
ATOM 904 C C . ARG A 1 114 ? 14.134 12.012 -5.815 1.00 33.62 114 ARG A C 1
ATOM 906 O O . ARG A 1 114 ? 13.121 11.507 -6.284 1.00 33.62 114 ARG A O 1
ATOM 913 N N . ARG A 1 115 ? 14.225 12.531 -4.580 1.00 32.00 115 ARG A N 1
ATOM 914 C CA . ARG A 1 115 ? 13.110 12.784 -3.650 1.00 32.00 115 ARG A CA 1
ATOM 915 C C . ARG A 1 115 ? 11.908 13.428 -4.363 1.00 32.00 115 ARG A C 1
ATOM 917 O O . ARG A 1 115 ? 12.110 14.220 -5.285 1.00 32.00 115 ARG A O 1
ATOM 924 N N . PRO A 1 116 ? 10.678 13.179 -3.882 1.00 41.75 116 PRO A N 1
ATOM 925 C CA . PRO A 1 116 ? 9.495 13.848 -4.385 1.00 41.75 116 PRO A CA 1
ATOM 926 C C . PRO A 1 116 ? 9.474 15.268 -3.814 1.00 41.75 116 PRO A C 1
ATOM 928 O O . PRO A 1 116 ? 9.174 15.476 -2.642 1.00 41.75 116 PRO A O 1
ATOM 931 N N . THR A 1 117 ? 9.810 16.264 -4.625 1.00 32.94 117 THR A N 1
ATOM 932 C CA . THR A 1 117 ? 9.401 17.643 -4.350 1.00 32.94 117 THR A CA 1
ATOM 933 C C . THR A 1 117 ? 8.224 17.959 -5.249 1.00 32.94 117 THR A C 1
ATOM 935 O O . THR A 1 117 ? 8.355 18.108 -6.465 1.00 32.94 117 THR A O 1
ATOM 938 N N . SER A 1 118 ? 7.059 18.006 -4.608 1.00 42.84 118 SER A N 1
ATOM 939 C CA . SER A 1 118 ? 5.889 18.745 -5.051 1.00 42.84 118 SER A CA 1
ATOM 940 C C . SER A 1 118 ? 6.317 20.050 -5.724 1.00 42.84 118 SER A C 1
ATOM 942 O O . SER A 1 118 ? 7.046 20.842 -5.139 1.00 42.84 118 SER A O 1
ATOM 944 N N . ARG A 1 119 ? 5.832 20.250 -6.957 1.00 39.34 119 ARG A N 1
ATOM 945 C CA . ARG A 1 119 ? 6.097 21.403 -7.833 1.00 39.34 119 ARG A CA 1
ATOM 946 C C . ARG A 1 119 ? 7.583 21.597 -8.144 1.00 39.34 119 ARG A C 1
ATOM 948 O O . ARG A 1 119 ? 8.297 22.141 -7.323 1.00 39.34 119 ARG A O 1
ATOM 955 N N . LEU A 1 120 ? 8.017 21.288 -9.368 1.00 34.75 120 LEU A N 1
ATOM 956 C CA . LEU A 1 120 ? 8.985 22.116 -10.105 1.00 34.75 120 LEU A CA 1
ATOM 957 C C . LEU A 1 120 ? 9.171 21.599 -11.538 1.00 34.75 120 LEU A C 1
ATOM 959 O O . LEU A 1 120 ? 9.544 20.455 -11.772 1.00 34.75 120 LEU A O 1
ATOM 963 N N . ARG A 1 121 ? 8.853 22.509 -12.464 1.00 30.33 121 ARG A N 1
ATOM 964 C CA . ARG A 1 121 ? 9.252 22.624 -13.872 1.00 30.33 121 ARG A CA 1
ATOM 965 C C . ARG A 1 121 ? 10.180 21.537 -14.426 1.00 30.33 121 ARG A C 1
ATOM 967 O O . ARG A 1 121 ? 11.322 21.388 -14.000 1.00 30.33 121 ARG A O 1
ATOM 974 N N . ALA A 1 122 ? 9.707 20.933 -15.513 1.00 27.72 122 ALA A N 1
ATOM 975 C CA . ALA A 1 122 ? 10.525 20.253 -16.505 1.00 27.72 122 ALA A CA 1
ATOM 976 C C . ALA A 1 122 ? 11.744 21.112 -16.907 1.00 27.72 122 ALA A C 1
ATOM 978 O O . ALA A 1 122 ? 11.561 22.275 -17.291 1.00 27.72 122 ALA A O 1
ATOM 979 N N . PRO A 1 123 ? 12.976 20.575 -16.868 1.00 29.97 123 PRO A N 1
ATOM 980 C CA . PRO A 1 123 ? 14.093 21.204 -17.537 1.00 29.97 123 PRO A CA 1
ATOM 981 C C . PRO A 1 123 ? 14.021 20.859 -19.027 1.00 29.97 123 PRO A C 1
ATOM 983 O O . PRO A 1 123 ? 14.120 19.712 -19.454 1.00 29.97 123 PRO A O 1
ATOM 986 N N . ARG A 1 124 ? 13.792 21.920 -19.793 1.00 37.22 124 ARG A N 1
ATOM 987 C CA . ARG A 1 124 ? 13.982 22.039 -21.236 1.00 37.22 124 ARG A CA 1
ATOM 988 C C . ARG A 1 124 ? 15.476 21.830 -21.559 1.00 37.22 124 ARG A C 1
ATOM 990 O O . ARG A 1 124 ? 16.310 22.306 -20.795 1.00 37.22 124 ARG A O 1
ATOM 997 N N . ALA A 1 125 ? 15.751 21.238 -22.727 1.00 30.48 125 ALA A N 1
ATOM 998 C CA . ALA A 1 125 ? 17.052 20.824 -23.296 1.00 30.48 125 ALA A CA 1
ATOM 999 C C . ALA A 1 125 ? 17.449 19.390 -22.887 1.00 30.48 125 ALA A C 1
ATOM 1001 O O . ALA A 1 125 ? 17.544 19.086 -21.709 1.00 30.48 125 ALA A O 1
ATOM 1002 N N . LEU A 1 126 ? 17.660 18.431 -23.789 1.00 30.73 126 LEU A N 1
ATOM 1003 C CA . LEU A 1 126 ? 18.157 18.431 -25.174 1.00 30.73 126 LEU A CA 1
ATOM 1004 C C . LEU A 1 126 ? 17.359 17.341 -25.933 1.00 30.73 126 LEU A C 1
ATOM 1006 O O . LEU A 1 126 ? 17.080 16.300 -25.354 1.00 30.73 126 LEU A O 1
ATOM 1010 N N . LEU A 1 127 ? 16.869 17.528 -27.159 1.00 29.06 127 LEU A N 1
ATOM 1011 C CA . LEU A 1 127 ? 17.629 17.366 -28.402 1.00 29.06 127 LEU A CA 1
ATOM 1012 C C . LEU A 1 127 ? 16.787 17.915 -29.579 1.00 29.06 127 LEU A C 1
ATOM 1014 O O . LEU A 1 127 ? 15.672 17.462 -29.819 1.00 29.06 127 LEU A O 1
ATOM 1018 N N . ARG A 1 128 ? 17.335 18.882 -30.325 1.00 33.78 128 ARG A N 1
ATOM 1019 C CA . ARG A 1 128 ? 17.141 18.975 -31.790 1.00 33.78 128 ARG A CA 1
ATOM 1020 C C . ARG A 1 128 ? 18.006 17.853 -32.409 1.00 33.78 128 ARG A C 1
ATOM 1022 O O . ARG A 1 128 ? 19.049 17.597 -31.802 1.00 33.78 128 ARG A O 1
ATOM 1029 N N . PRO A 1 129 ? 17.660 17.202 -33.547 1.00 34.28 129 PRO A N 1
ATOM 1030 C CA . PRO A 1 129 ? 17.668 17.873 -34.860 1.00 34.28 129 PRO A CA 1
ATOM 1031 C C . PRO A 1 129 ? 16.714 17.327 -35.967 1.00 34.28 129 PRO A C 1
ATOM 1033 O O . PRO A 1 129 ? 16.233 16.204 -35.926 1.00 34.28 129 PRO A O 1
ATOM 1036 N N . THR A 1 130 ? 16.482 18.193 -36.965 1.00 38.00 130 THR A N 1
ATOM 1037 C CA . THR A 1 130 ? 16.296 17.946 -38.420 1.00 38.00 130 THR A CA 1
ATOM 1038 C C . THR A 1 130 ? 15.340 16.864 -38.952 1.00 38.00 130 THR A C 1
ATOM 1040 O O . THR A 1 130 ? 15.682 15.691 -38.983 1.00 38.00 130 THR A O 1
ATOM 1043 N N . PHE A 1 131 ? 14.247 17.330 -39.565 1.00 29.12 131 PHE A N 1
ATOM 1044 C CA . PHE A 1 131 ? 13.673 16.931 -40.8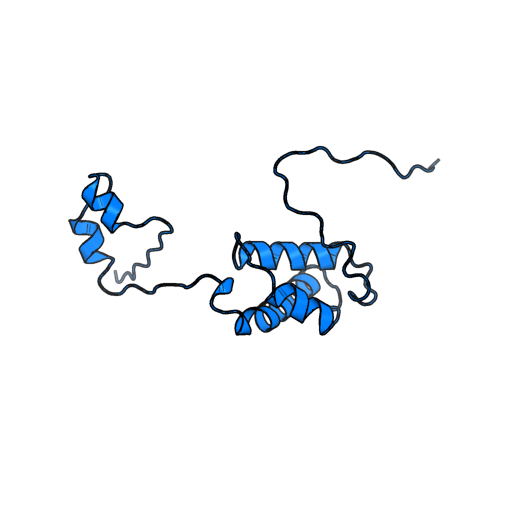70 1.00 29.12 131 PHE A CA 1
ATOM 1045 C C . PHE A 1 131 ? 12.905 18.195 -41.330 1.00 29.12 131 PHE A C 1
ATOM 1047 O O . PHE A 1 131 ? 12.159 18.740 -40.523 1.00 29.12 131 PHE A O 1
ATOM 1054 N N . ARG A 1 132 ? 13.061 18.813 -42.502 1.00 34.06 132 ARG A N 1
ATOM 1055 C CA . ARG A 1 132 ? 13.548 18.450 -43.833 1.00 34.06 132 ARG A CA 1
ATOM 1056 C C . ARG A 1 132 ? 14.096 19.722 -44.498 1.00 34.06 132 ARG A C 1
ATOM 1058 O O . ARG A 1 132 ? 13.640 20.812 -44.084 1.00 34.06 132 ARG A O 1
#